Protein AF-A0A8S0TJT7-F1 (afdb_monomer)

Mean predicted aligned error: 9.24 Å

Structure (mmCIF, N/CA/C/O backbone):
data_AF-A0A8S0TJT7-F1
#
_entry.id   AF-A0A8S0TJT7-F1
#
loop_
_atom_site.group_PDB
_atom_site.id
_atom_site.type_symbol
_atom_site.label_atom_id
_atom_site.label_alt_id
_atom_site.label_comp_id
_atom_site.label_asym_id
_atom_site.label_entity_id
_atom_site.label_seq_id
_atom_site.pdbx_PDB_ins_code
_atom_site.Cartn_x
_atom_site.Cartn_y
_atom_site.Cartn_z
_atom_site.occupancy
_atom_site.B_iso_or_equiv
_atom_site.auth_seq_id
_atom_site.auth_comp_id
_atom_site.auth_asym_id
_atom_site.auth_atom_id
_atom_site.pdbx_PDB_model_num
ATOM 1 N N . MET A 1 1 ? -6.529 13.629 -10.719 1.00 60.41 1 MET A N 1
ATOM 2 C CA . MET A 1 1 ? -5.665 12.437 -10.523 1.00 60.41 1 MET A CA 1
ATOM 3 C C . MET A 1 1 ? -6.559 11.222 -10.341 1.00 60.41 1 MET A C 1
ATOM 5 O O . MET A 1 1 ? -7.583 11.363 -9.687 1.00 60.41 1 MET A O 1
ATOM 9 N N . LYS A 1 2 ? -6.223 10.069 -10.933 1.00 72.25 2 LYS A N 1
ATOM 10 C CA . LYS A 1 2 ? -6.995 8.832 -10.724 1.00 72.25 2 LYS A CA 1
ATOM 11 C C . LYS A 1 2 ? -6.753 8.306 -9.300 1.00 72.25 2 LYS A C 1
ATOM 13 O O . LYS A 1 2 ? -5.594 8.317 -8.876 1.00 72.25 2 LYS A O 1
ATOM 18 N N . PRO A 1 3 ? -7.799 7.882 -8.572 1.00 75.56 3 PRO A N 1
ATOM 19 C CA . PRO A 1 3 ? -7.626 7.282 -7.259 1.00 75.56 3 PRO A CA 1
ATOM 20 C C . PRO A 1 3 ? -6.937 5.926 -7.399 1.00 75.56 3 PRO A C 1
ATOM 22 O O . PRO A 1 3 ? -7.140 5.219 -8.389 1.00 75.56 3 PRO A O 1
ATOM 25 N N . VAL A 1 4 ? -6.104 5.578 -6.423 1.00 82.56 4 VAL A N 1
ATOM 26 C CA . VAL A 1 4 ? -5.392 4.296 -6.418 1.00 82.56 4 VAL A CA 1
ATOM 27 C C . VAL A 1 4 ? -6.064 3.375 -5.415 1.00 82.56 4 VAL A C 1
ATOM 29 O O . VAL A 1 4 ? -6.445 3.812 -4.330 1.00 82.56 4 VAL A O 1
ATOM 32 N N . VAL A 1 5 ? -6.242 2.111 -5.785 1.00 85.56 5 VAL A N 1
ATOM 33 C CA . VAL A 1 5 ? -6.833 1.105 -4.903 1.00 85.56 5 VAL A CA 1
ATOM 34 C C . VAL A 1 5 ? -5.707 0.316 -4.246 1.00 85.56 5 VAL A C 1
ATOM 36 O O . VAL A 1 5 ? -4.787 -0.137 -4.924 1.00 85.56 5 VAL A O 1
ATOM 39 N N . GLY A 1 6 ? -5.775 0.176 -2.928 1.00 87.50 6 GLY A N 1
ATOM 40 C CA . GLY A 1 6 ? -4.877 -0.645 -2.125 1.00 87.50 6 GLY A CA 1
ATOM 41 C C . GLY A 1 6 ? -5.634 -1.638 -1.253 1.00 87.50 6 GLY A C 1
ATOM 42 O O . GLY A 1 6 ? -6.864 -1.611 -1.176 1.00 87.50 6 GLY A O 1
ATOM 43 N N . MET A 1 7 ? -4.882 -2.500 -0.576 1.00 88.69 7 MET A N 1
ATOM 44 C CA . MET A 1 7 ? -5.402 -3.507 0.346 1.00 88.69 7 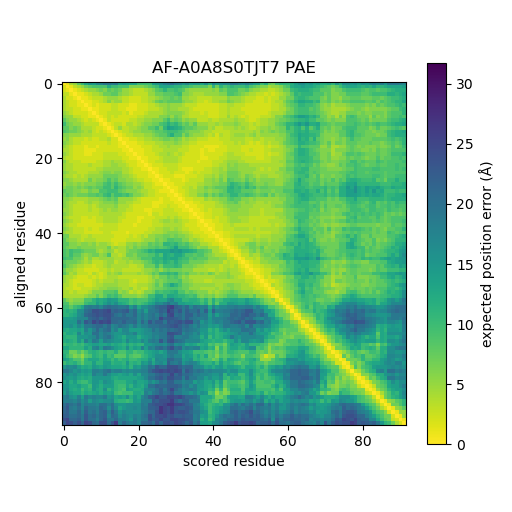MET A CA 1
ATOM 45 C C . MET A 1 7 ? -4.672 -3.447 1.688 1.00 88.69 7 MET A C 1
ATOM 47 O O . MET A 1 7 ? -3.462 -3.206 1.742 1.00 88.69 7 MET A O 1
ATOM 51 N N . VAL A 1 8 ? -5.395 -3.679 2.782 1.00 88.31 8 VAL A N 1
ATOM 52 C CA . VAL A 1 8 ? -4.810 -3.764 4.127 1.00 88.31 8 VAL A CA 1
ATOM 53 C C . VAL A 1 8 ? -4.026 -5.070 4.278 1.00 88.31 8 VAL A C 1
ATOM 55 O O . VAL A 1 8 ? -4.607 -6.153 4.241 1.00 88.31 8 VAL A O 1
ATOM 58 N N . ILE A 1 9 ? -2.708 -4.964 4.484 1.00 89.38 9 ILE A N 1
ATOM 59 C CA . ILE A 1 9 ? -1.819 -6.117 4.730 1.00 89.38 9 ILE A CA 1
ATOM 60 C C . ILE A 1 9 ? -1.651 -6.383 6.229 1.00 89.38 9 ILE A C 1
ATOM 62 O O . ILE A 1 9 ? -1.480 -7.531 6.637 1.00 89.38 9 ILE A O 1
ATOM 66 N N . ARG A 1 10 ? -1.652 -5.338 7.072 1.00 87.75 10 ARG A N 1
ATOM 67 C CA . ARG A 1 10 ? -1.355 -5.484 8.506 1.00 87.75 10 ARG A CA 1
ATOM 68 C C . ARG A 1 10 ? -2.253 -4.607 9.371 1.00 87.75 10 ARG A C 1
ATOM 70 O O . ARG A 1 10 ? -2.237 -3.389 9.230 1.00 87.75 10 ARG A O 1
ATOM 77 N N . ASN A 1 11 ? -2.917 -5.246 10.334 1.00 86.31 11 ASN A N 1
ATOM 78 C CA . ASN A 1 11 ? -3.741 -4.617 11.373 1.00 86.31 11 ASN A CA 1
ATOM 79 C C . ASN A 1 11 ? -3.253 -4.959 12.802 1.00 86.31 11 ASN A C 1
ATOM 81 O O . ASN A 1 11 ? -4.023 -5.113 13.736 1.00 86.31 11 ASN A O 1
ATOM 85 N N . LYS A 1 12 ? -1.946 -5.186 12.985 1.00 84.75 12 LYS A N 1
ATOM 86 C CA . LYS A 1 12 ? -1.376 -5.522 14.308 1.00 84.75 12 LYS A CA 1
ATOM 87 C C . LYS A 1 12 ? -0.884 -4.294 15.089 1.00 84.75 12 LYS A C 1
ATOM 89 O O . LYS A 1 12 ? -0.215 -4.463 16.102 1.00 84.75 12 LYS A O 1
ATOM 94 N N . MET A 1 13 ? -1.121 -3.076 14.595 1.00 82.19 13 MET A N 1
ATOM 95 C CA . MET A 1 13 ? -0.631 -1.842 15.224 1.00 82.19 13 MET A CA 1
ATOM 96 C C . MET A 1 13 ? -1.779 -1.130 15.942 1.00 82.19 13 MET A C 1
ATOM 98 O O . MET A 1 13 ? -2.937 -1.272 15.568 1.00 82.19 13 MET A O 1
ATOM 102 N N . GLN A 1 14 ? -1.457 -0.362 16.980 1.00 80.88 14 GLN A N 1
ATOM 103 C CA . GLN A 1 14 ? -2.452 0.402 17.729 1.00 80.88 14 GLN A CA 1
ATOM 104 C C . GLN A 1 14 ? -2.822 1.678 16.964 1.00 80.88 14 GLN A C 1
ATOM 106 O O . GLN A 1 14 ? -1.942 2.469 16.615 1.00 80.88 14 GLN A O 1
ATOM 111 N N . LYS A 1 15 ? -4.119 1.876 16.702 1.00 82.56 15 LYS A N 1
ATOM 112 C CA . LYS A 1 15 ? -4.689 3.032 15.989 1.00 82.56 15 LYS A CA 1
ATOM 113 C C . LYS A 1 15 ? -4.150 3.248 14.572 1.00 82.56 15 LYS A C 1
ATOM 115 O O . LYS A 1 15 ? -4.199 4.355 14.041 1.00 82.56 15 LYS A O 1
ATOM 120 N N . SER A 1 16 ? -3.514 2.242 13.980 1.00 82.81 16 SER A N 1
ATOM 121 C CA . SER A 1 16 ? -2.829 2.391 12.697 1.00 82.81 16 SER A CA 1
ATOM 122 C C . SER A 1 16 ? -2.852 1.086 11.916 1.00 82.81 16 SER A C 1
ATOM 124 O O . SER A 1 16 ? -2.706 0.007 12.483 1.00 82.81 16 SER A O 1
ATOM 126 N N . VAL A 1 17 ? -2.951 1.177 10.593 1.00 86.19 17 VAL A N 1
ATOM 127 C CA . VAL A 1 17 ? -2.934 0.013 9.697 1.00 86.19 17 VAL A CA 1
ATOM 128 C C . VAL A 1 17 ? -1.948 0.213 8.555 1.00 86.19 17 VAL A C 1
ATOM 130 O O . VAL A 1 17 ? -1.691 1.337 8.128 1.00 86.19 17 VAL A O 1
ATOM 133 N N . VAL A 1 18 ? -1.368 -0.882 8.058 1.00 86.19 18 VAL A N 1
ATOM 134 C CA . VAL A 1 18 ? -0.482 -0.853 6.885 1.00 86.19 18 VAL A CA 1
ATOM 135 C C . VAL A 1 18 ? -1.261 -1.294 5.655 1.00 86.19 18 VAL A C 1
ATOM 137 O O . VAL A 1 18 ? -1.751 -2.425 5.583 1.00 86.19 18 VAL A O 1
ATOM 140 N N . VAL A 1 19 ? -1.309 -0.410 4.668 1.00 86.19 19 VAL A N 1
ATOM 141 C CA . VAL A 1 19 ? -1.941 -0.618 3.367 1.00 86.19 19 VAL A CA 1
ATOM 142 C C . VAL A 1 19 ? -0.851 -0.795 2.318 1.00 86.19 19 VAL A C 1
ATO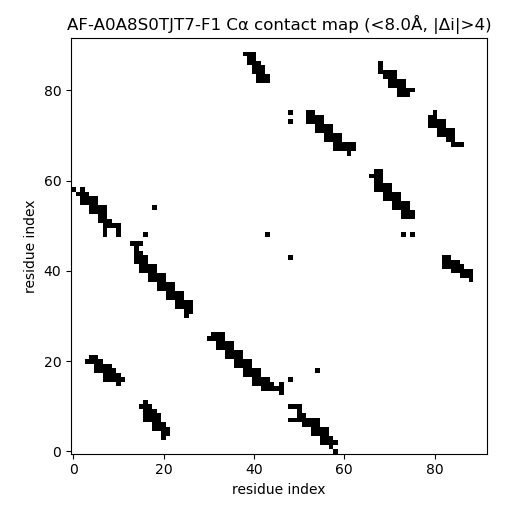M 144 O O . VAL A 1 19 ? 0.118 -0.037 2.294 1.00 86.19 19 VAL A O 1
ATOM 147 N N . ALA A 1 20 ? -1.005 -1.772 1.432 1.00 88.44 20 ALA A N 1
ATOM 148 C CA . ALA A 1 20 ? -0.204 -1.861 0.221 1.00 88.44 20 ALA A CA 1
ATOM 149 C C . ALA A 1 20 ? -0.995 -1.389 -0.984 1.00 88.44 20 ALA A C 1
ATOM 151 O O . ALA A 1 20 ? -2.178 -1.692 -1.136 1.00 88.44 20 ALA A O 1
ATOM 152 N N . VAL A 1 21 ? -0.307 -0.658 -1.846 1.00 87.81 21 VAL A N 1
ATOM 153 C CA . VAL A 1 21 ? -0.848 -0.142 -3.091 1.00 87.81 21 VAL A CA 1
ATOM 154 C C . VAL A 1 21 ? 0.089 -0.550 -4.208 1.00 87.81 21 VAL A C 1
ATOM 156 O O . VAL A 1 21 ? 1.286 -0.245 -4.175 1.00 87.81 21 VAL A O 1
ATOM 159 N N . ASP A 1 22 ? -0.476 -1.208 -5.208 1.00 88.62 22 ASP A N 1
ATOM 160 C CA . ASP A 1 22 ? 0.243 -1.598 -6.405 1.00 88.62 22 ASP A CA 1
ATOM 161 C C . ASP A 1 22 ? 0.063 -0.543 -7.487 1.00 88.62 22 ASP A C 1
ATOM 163 O O . ASP A 1 22 ? -1.036 -0.049 -7.748 1.00 88.62 22 ASP A O 1
ATOM 167 N N . ARG A 1 23 ? 1.167 -0.191 -8.143 1.00 88.00 23 ARG A N 1
ATOM 168 C CA . ARG A 1 23 ? 1.149 0.651 -9.338 1.00 88.00 23 ARG A CA 1
ATOM 169 C C . ARG A 1 23 ? 1.926 -0.016 -10.456 1.00 88.00 23 ARG A C 1
ATOM 171 O O . ARG A 1 23 ? 3.035 -0.506 -10.246 1.00 88.00 23 ARG A O 1
ATOM 178 N N . LEU A 1 24 ? 1.358 0.020 -11.653 1.00 90.06 24 LEU A N 1
ATOM 179 C CA . LEU A 1 24 ? 2.062 -0.347 -12.872 1.00 90.06 24 LEU A CA 1
ATOM 180 C C . LEU A 1 24 ? 2.939 0.825 -13.306 1.00 90.06 24 LEU A C 1
ATOM 182 O O . LEU A 1 24 ? 2.479 1.962 -13.416 1.00 90.06 24 LEU A O 1
ATOM 186 N N . PHE A 1 25 ? 4.212 0.542 -13.540 1.00 90.56 25 PHE A N 1
ATOM 187 C CA . PHE A 1 25 ? 5.173 1.491 -14.076 1.00 90.56 25 PHE A CA 1
ATOM 188 C C . PHE A 1 25 ? 5.875 0.878 -15.284 1.00 90.56 25 PHE A C 1
ATOM 190 O O . PHE A 1 25 ? 6.145 -0.320 -15.327 1.00 90.56 25 PHE A O 1
ATOM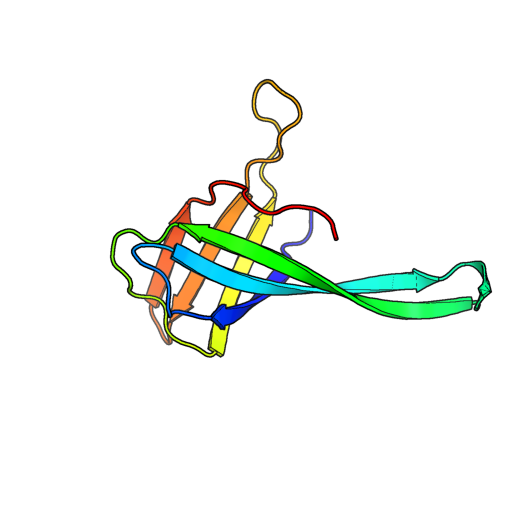 197 N N .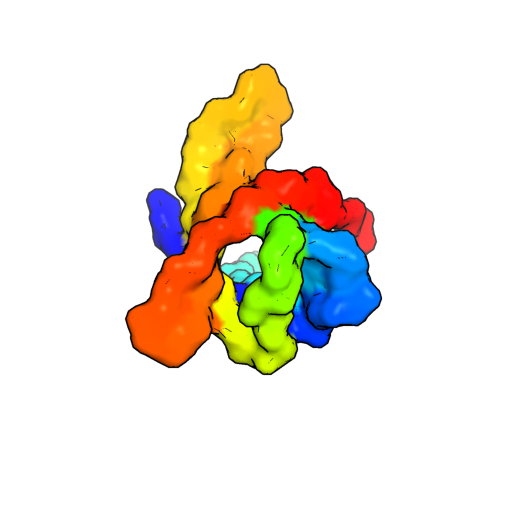 TYR A 1 26 ? 6.172 1.716 -16.271 1.00 93.50 26 TYR A N 1
ATOM 198 C CA . TYR A 1 26 ? 6.892 1.302 -17.462 1.00 93.50 26 TYR A CA 1
ATOM 199 C C . TYR A 1 26 ? 8.403 1.348 -17.232 1.00 93.50 26 TYR A C 1
ATOM 201 O O . TYR A 1 26 ? 8.986 2.430 -17.119 1.00 93.50 26 TYR A O 1
ATOM 209 N N . HIS A 1 27 ? 9.055 0.185 -17.186 1.00 94.19 27 HIS A N 1
ATOM 210 C CA . HIS A 1 27 ? 10.503 0.125 -17.038 1.00 94.19 27 HIS A CA 1
ATOM 211 C C . HIS A 1 27 ? 11.189 0.370 -18.385 1.00 94.19 27 HIS A C 1
ATOM 213 O O . HIS A 1 27 ? 11.269 -0.532 -19.217 1.00 94.19 27 HIS A O 1
ATOM 219 N N . LYS A 1 28 ? 11.711 1.589 -18.582 1.00 93.88 28 LYS A N 1
ATOM 220 C CA . LYS A 1 28 ? 12.276 2.052 -19.865 1.00 93.88 28 LYS A CA 1
ATOM 221 C C . LYS A 1 28 ? 13.347 1.125 -20.448 1.00 93.88 28 LYS A C 1
ATOM 223 O O . LYS A 1 28 ? 13.332 0.882 -21.641 1.00 93.88 28 LYS A O 1
ATOM 228 N N . VAL A 1 29 ? 14.241 0.588 -19.614 1.00 95.00 29 VAL A N 1
ATOM 229 C CA . VAL A 1 29 ? 15.361 -0.258 -20.080 1.00 95.00 29 VAL A CA 1
ATOM 230 C C . VAL A 1 29 ? 14.883 -1.619 -20.591 1.00 95.00 29 VAL A C 1
ATOM 232 O O . VAL A 1 29 ? 15.468 -2.170 -21.511 1.00 95.00 29 VAL A O 1
ATOM 235 N N . TYR A 1 30 ? 13.808 -2.158 -20.010 1.00 93.56 30 TYR A N 1
ATOM 236 C CA . TYR A 1 30 ? 13.317 -3.504 -20.335 1.00 93.56 30 TYR A CA 1
ATOM 237 C C . TYR A 1 30 ? 12.055 -3.484 -21.199 1.00 93.56 30 TYR A C 1
ATOM 239 O O . TYR A 1 30 ? 11.487 -4.537 -21.467 1.00 93.56 30 TYR A O 1
ATOM 247 N N . ASN A 1 31 ? 11.591 -2.294 -21.594 1.00 93.00 31 ASN A N 1
ATOM 248 C CA . ASN A 1 31 ? 10.408 -2.084 -22.428 1.00 93.00 31 ASN A CA 1
ATOM 249 C C . ASN A 1 31 ? 9.154 -2.862 -21.962 1.00 93.00 31 ASN A C 1
ATOM 251 O O . ASN A 1 31 ? 8.326 -3.289 -22.765 1.00 93.00 31 ASN A O 1
ATOM 255 N N . ARG A 1 32 ? 9.004 -3.053 -20.643 1.00 94.75 32 ARG A N 1
ATOM 256 C CA . ARG A 1 32 ? 7.929 -3.848 -20.032 1.00 94.75 32 ARG A CA 1
ATOM 257 C C . ARG A 1 32 ? 7.275 -3.102 -18.872 1.00 94.75 32 ARG A C 1
ATOM 259 O O . ARG A 1 32 ? 7.929 -2.361 -18.135 1.00 94.75 32 ARG A O 1
ATOM 266 N N . TYR A 1 33 ? 5.979 -3.341 -18.681 1.00 94.69 33 TYR A N 1
ATOM 267 C CA . TYR A 1 33 ? 5.257 -2.916 -17.484 1.00 94.69 33 TYR A CA 1
ATOM 268 C C . TYR A 1 33 ? 5.614 -3.803 -16.289 1.00 94.69 33 TYR A C 1
ATOM 270 O O . TYR A 1 33 ? 5.460 -5.023 -16.337 1.00 94.69 33 TYR A O 1
ATOM 278 N N . VAL A 1 34 ? 6.078 -3.172 -15.214 1.00 92.38 34 VAL A N 1
ATOM 279 C CA . VAL A 1 34 ? 6.436 -3.818 -13.950 1.00 92.38 34 VAL A CA 1
ATOM 280 C C . VAL A 1 34 ? 5.536 -3.269 -12.847 1.00 92.38 34 VAL A C 1
ATOM 282 O O . VAL A 1 34 ? 5.309 -2.058 -12.756 1.00 92.38 34 VAL A O 1
ATOM 285 N N . THR A 1 35 ? 5.026 -4.158 -11.998 1.00 91.00 35 THR A N 1
ATOM 286 C CA . THR A 1 35 ? 4.247 -3.782 -10.815 1.00 91.00 35 THR A CA 1
ATOM 287 C C . THR A 1 35 ? 5.192 -3.409 -9.681 1.00 91.00 35 THR A C 1
ATOM 289 O O . THR A 1 35 ? 6.075 -4.181 -9.316 1.00 91.00 35 THR A O 1
ATOM 292 N N . ARG A 1 36 ? 5.009 -2.219 -9.107 1.00 89.75 36 ARG A N 1
ATOM 293 C CA . ARG A 1 36 ? 5.725 -1.776 -7.910 1.00 89.75 36 ARG A CA 1
ATOM 294 C C . ARG A 1 36 ? 4.739 -1.592 -6.770 1.00 89.75 36 ARG A C 1
ATOM 296 O O . ARG A 1 36 ? 3.882 -0.713 -6.834 1.00 89.75 36 ARG A O 1
ATOM 303 N N . THR A 1 37 ? 4.928 -2.359 -5.708 1.00 89.25 37 THR A N 1
ATOM 304 C CA . THR A 1 37 ? 4.158 -2.231 -4.472 1.00 89.25 37 THR A CA 1
ATOM 305 C C . THR A 1 37 ? 4.760 -1.136 -3.596 1.00 89.25 37 THR A C 1
ATOM 307 O O . THR A 1 37 ? 5.974 -1.059 -3.413 1.00 89.25 37 THR A O 1
ATOM 310 N N . SER A 1 38 ? 3.928 -0.244 -3.070 1.00 85.75 38 SER A N 1
ATOM 311 C CA . SER A 1 38 ? 4.309 0.753 -2.063 1.00 85.75 38 SER A CA 1
ATOM 312 C C . SER A 1 38 ? 3.446 0.566 -0.824 1.00 85.75 38 SER A C 1
ATOM 314 O O . SER A 1 38 ? 2.240 0.350 -0.932 1.00 85.75 38 SER A O 1
ATOM 316 N N . LYS A 1 39 ? 4.074 0.613 0.350 1.00 84.75 39 LYS A N 1
ATOM 317 C CA . LYS A 1 39 ? 3.395 0.452 1.637 1.00 84.75 39 LYS A CA 1
ATOM 318 C C . LYS A 1 39 ? 3.146 1.825 2.246 1.00 84.75 39 LYS A C 1
ATOM 320 O O . LYS A 1 39 ? 4.022 2.683 2.206 1.00 84.75 39 LYS A O 1
ATOM 325 N N . PHE A 1 40 ? 1.968 2.009 2.819 1.00 81.06 40 PHE A N 1
ATOM 326 C CA . PHE A 1 40 ? 1.554 3.243 3.469 1.00 81.06 40 PHE A CA 1
ATOM 327 C C . PHE A 1 40 ? 0.952 2.926 4.833 1.00 81.06 40 PHE A C 1
ATOM 329 O O . PHE A 1 40 ? 0.236 1.935 4.977 1.00 81.06 40 PHE A O 1
AT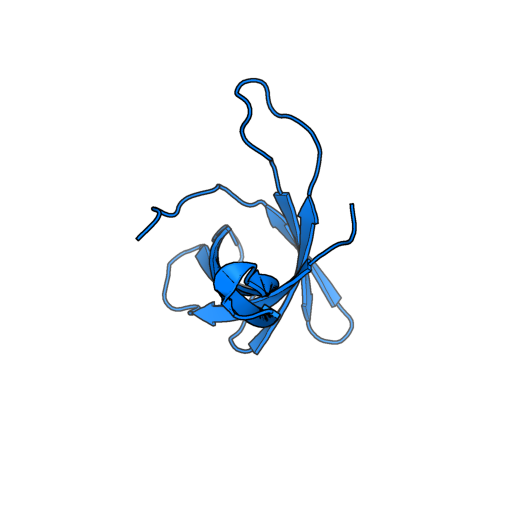OM 336 N N . MET A 1 41 ? 1.222 3.771 5.825 1.00 77.94 41 MET A N 1
ATOM 337 C CA . MET A 1 41 ? 0.514 3.724 7.102 1.00 77.94 41 MET A CA 1
ATOM 338 C C . MET A 1 41 ? -0.709 4.633 7.055 1.00 77.94 41 MET A C 1
ATOM 340 O O . MET A 1 41 ? -0.608 5.793 6.661 1.00 77.94 41 MET A O 1
ATOM 344 N N . ALA A 1 42 ? -1.850 4.091 7.463 1.00 76.75 42 ALA A N 1
ATOM 345 C CA . ALA A 1 42 ? -3.090 4.819 7.682 1.00 76.75 42 ALA A CA 1
ATOM 346 C C . ALA A 1 42 ? -3.334 4.945 9.185 1.00 76.75 42 ALA A C 1
ATOM 348 O O . ALA A 1 42 ? -3.105 3.975 9.910 1.00 76.75 42 ALA A O 1
ATOM 349 N N . HIS A 1 43 ? -3.828 6.095 9.643 1.00 76.75 43 HIS A N 1
ATOM 350 C CA . HIS A 1 43 ? -4.273 6.258 11.023 1.00 76.75 43 HIS A CA 1
ATOM 351 C C . HIS A 1 43 ? -5.769 5.939 11.113 1.00 76.75 43 HIS A C 1
ATOM 353 O O . HIS A 1 43 ? -6.568 6.530 10.390 1.00 76.75 43 HIS A O 1
ATOM 359 N N . ASP A 1 44 ? -6.139 5.002 11.980 1.00 75.12 44 ASP A N 1
ATOM 360 C CA . ASP A 1 44 ? -7.524 4.610 12.245 1.00 75.12 44 ASP A CA 1
ATOM 361 C C . ASP A 1 44 ? -7.766 4.661 13.753 1.00 75.12 44 ASP A C 1
ATOM 363 O O . ASP A 1 44 ? -7.335 3.780 14.488 1.00 75.12 44 ASP A O 1
ATOM 367 N N . GLU A 1 45 ? -8.449 5.697 14.234 1.00 74.50 45 GLU A N 1
ATOM 368 C CA . GLU A 1 45 ? -8.705 5.868 15.668 1.00 74.50 45 GLU A CA 1
ATOM 369 C C . GLU A 1 45 ? -9.629 4.792 16.248 1.00 74.50 45 GLU A C 1
ATOM 371 O O . GLU A 1 45 ? -9.561 4.501 17.441 1.00 74.50 45 GLU A O 1
ATOM 376 N N . GLN A 1 46 ? -10.489 4.201 15.416 1.00 80.06 46 GLN A N 1
ATOM 377 C CA . GLN A 1 46 ? -11.532 3.275 15.854 1.00 80.06 46 GLN A CA 1
ATOM 378 C C . GLN A 1 46 ? -11.162 1.808 15.602 1.00 80.06 46 GLN A C 1
ATOM 380 O O . GLN A 1 46 ? -11.971 0.939 15.921 1.00 80.06 46 GLN A O 1
ATOM 385 N N . ASN A 1 47 ? -9.971 1.530 15.044 1.00 76.00 47 ASN A N 1
ATOM 386 C CA . ASN A 1 47 ? -9.504 0.191 14.651 1.00 76.00 47 ASN A CA 1
ATOM 387 C C . ASN A 1 47 ? -10.604 -0.636 13.950 1.00 76.00 47 ASN A C 1
ATOM 389 O O . ASN A 1 47 ? -10.777 -1.825 14.217 1.00 76.00 47 ASN A O 1
ATOM 393 N N . ARG A 1 48 ? -11.393 0.005 13.082 1.00 77.06 48 ARG A N 1
ATOM 394 C CA . ARG A 1 48 ? -12.509 -0.645 12.377 1.00 77.06 48 ARG A CA 1
ATOM 395 C C . ARG A 1 48 ? -12.044 -1.428 11.156 1.00 77.06 48 ARG A C 1
ATOM 397 O O . ARG A 1 48 ? -12.810 -2.243 10.649 1.00 77.06 48 ARG A O 1
ATOM 404 N N . CYS A 1 49 ? -10.826 -1.171 10.686 1.00 78.19 49 CYS A N 1
ATOM 405 C CA . CYS A 1 49 ? -10.273 -1.815 9.503 1.00 78.19 49 CYS A CA 1
ATOM 406 C C . CYS A 1 49 ? -9.814 -3.245 9.793 1.00 78.19 49 CYS A C 1
ATOM 408 O O . CYS A 1 49 ? -9.066 -3.477 10.737 1.00 78.19 49 CYS A O 1
ATOM 410 N N . ASN A 1 50 ? -10.189 -4.196 8.943 1.00 83.38 50 ASN A N 1
ATOM 411 C CA . ASN A 1 50 ? -9.762 -5.588 8.991 1.00 83.38 50 ASN A CA 1
ATOM 412 C C . ASN A 1 50 ? -8.725 -5.908 7.901 1.00 83.38 50 ASN A C 1
ATOM 414 O O . ASN A 1 50 ? -8.413 -5.119 7.006 1.00 83.38 50 ASN A O 1
ATOM 418 N N . LEU A 1 51 ? -8.129 -7.097 8.007 1.00 85.31 51 LEU A N 1
ATOM 419 C CA . LEU A 1 51 ? -7.220 -7.612 6.984 1.00 85.31 51 LEU A CA 1
ATOM 420 C C . LEU A 1 51 ? -7.996 -7.900 5.692 1.00 85.31 51 LEU A C 1
ATOM 422 O O . LEU A 1 51 ? -9.042 -8.541 5.733 1.00 85.31 51 LEU A O 1
ATOM 426 N N . GLY A 1 52 ? -7.456 -7.466 4.550 1.00 84.69 52 GLY A N 1
ATOM 427 C CA . GLY A 1 52 ? -8.072 -7.684 3.235 1.00 84.69 52 GLY A CA 1
ATOM 428 C C . GLY A 1 52 ? -9.049 -6.596 2.778 1.00 84.69 52 GLY A C 1
ATOM 429 O O . GLY A 1 52 ? -9.522 -6.654 1.642 1.00 84.69 52 GLY A O 1
ATOM 430 N N . ASP A 1 53 ? -9.312 -5.575 3.597 1.00 84.62 53 ASP A N 1
ATOM 431 C CA . ASP A 1 53 ? -10.190 -4.476 3.195 1.00 84.62 53 ASP A CA 1
ATOM 432 C C . ASP A 1 53 ? -9.598 -3.637 2.061 1.00 84.62 53 ASP A C 1
ATOM 434 O O . ASP A 1 53 ? -8.382 -3.412 1.972 1.00 84.62 53 ASP A O 1
ATOM 438 N N . ARG A 1 54 ? -10.490 -3.158 1.184 1.00 83.25 54 ARG A N 1
ATOM 439 C CA . ARG A 1 54 ? -10.133 -2.316 0.039 1.00 83.25 54 ARG A CA 1
ATOM 440 C C . ARG A 1 54 ? -10.100 -0.852 0.444 1.00 83.25 54 ARG A C 1
ATOM 442 O O . ARG A 1 54 ? -11.064 -0.301 0.981 1.00 83.25 54 ARG A O 1
ATOM 449 N N . VAL A 1 55 ? -8.998 -0.209 0.094 1.00 81.44 55 VAL A N 1
ATOM 450 C CA . VAL A 1 55 ? -8.716 1.188 0.402 1.00 81.44 55 VAL A CA 1
ATOM 451 C C . VAL A 1 55 ? -8.673 1.975 -0.891 1.00 81.44 55 VAL A C 1
ATOM 453 O O . VAL A 1 55 ? -7.887 1.663 -1.781 1.00 81.44 55 VAL A O 1
ATOM 456 N N . LEU A 1 56 ? -9.496 3.013 -0.997 1.00 81.12 56 LEU A N 1
ATOM 457 C CA . LEU A 1 56 ? -9.419 3.981 -2.080 1.00 81.12 56 LEU A CA 1
ATOM 458 C C . LEU A 1 56 ? -8.599 5.181 -1.610 1.00 81.12 56 LEU A C 1
ATOM 460 O O . LEU A 1 56 ? -9.033 5.930 -0.733 1.00 81.12 56 LEU A O 1
ATOM 464 N N . GLN A 1 57 ? -7.418 5.362 -2.191 1.00 74.25 57 GLN A N 1
ATOM 465 C CA . GLN A 1 57 ? -6.515 6.457 -1.870 1.00 74.25 57 GLN A CA 1
ATOM 466 C C . GLN A 1 57 ? -6.749 7.624 -2.840 1.00 74.25 57 GLN A C 1
ATOM 468 O O . GLN A 1 57 ? -6.437 7.531 -4.033 1.00 74.25 57 GLN A O 1
ATOM 473 N N . ASN A 1 58 ? -7.285 8.734 -2.326 1.00 69.81 58 ASN A N 1
ATOM 474 C CA . ASN A 1 58 ? -7.429 9.978 -3.076 1.00 69.81 58 ASN A CA 1
ATOM 475 C C . ASN A 1 58 ? -6.243 10.895 -2.761 1.00 69.81 58 ASN A C 1
ATOM 477 O O . ASN A 1 58 ? -6.030 11.283 -1.611 1.00 69.81 58 ASN A O 1
ATOM 481 N N . LEU A 1 59 ? -5.477 11.275 -3.787 1.00 59.44 59 LEU A N 1
ATOM 482 C CA . LEU A 1 59 ? -4.524 12.376 -3.655 1.00 59.44 59 LEU A CA 1
ATOM 483 C C . LEU A 1 59 ? -5.296 13.698 -3.614 1.00 59.44 59 LEU A C 1
ATOM 485 O O . LEU A 1 59 ? -5.924 14.057 -4.611 1.00 59.44 59 LEU A O 1
ATOM 489 N N . SER A 1 60 ? -5.209 14.432 -2.504 1.00 54.28 60 SER A N 1
ATOM 490 C CA . SER A 1 60 ? -5.587 15.845 -2.452 1.00 54.28 60 SER A CA 1
ATOM 491 C C . SER A 1 60 ? -4.340 16.727 -2.581 1.00 54.28 60 SER A C 1
ATOM 493 O O . SER A 1 60 ? -3.218 16.341 -2.238 1.00 54.28 60 SER A O 1
ATOM 495 N N . ALA A 1 61 ? -4.512 17.896 -3.195 1.00 47.59 61 ALA A N 1
ATOM 496 C CA . ALA A 1 61 ? -3.409 18.776 -3.548 1.00 47.59 61 ALA A CA 1
ATOM 497 C C . ALA A 1 61 ? -2.971 19.652 -2.355 1.00 47.59 61 ALA A C 1
ATOM 499 O O . ALA A 1 61 ? -3.797 20.271 -1.698 1.00 47.59 61 ALA A O 1
ATOM 500 N N . HIS A 1 62 ? -1.651 19.684 -2.142 1.00 50.16 62 HIS A N 1
ATOM 501 C CA . HIS A 1 62 ? -0.824 20.672 -1.428 1.00 50.16 62 HIS A CA 1
ATOM 502 C C . HIS A 1 62 ? -1.179 21.075 0.018 1.00 50.16 62 HIS A C 1
ATOM 504 O O . HIS A 1 62 ? -1.930 22.011 0.264 1.00 50.16 62 HIS A O 1
ATOM 510 N N . GLY A 1 63 ? -0.468 20.472 0.983 1.00 49.31 63 GLY A N 1
ATOM 511 C CA . GLY A 1 63 ? -0.149 21.131 2.257 1.00 49.31 63 GLY A CA 1
ATOM 512 C C . GLY A 1 63 ? 1.102 22.032 2.140 1.00 49.31 63 GLY A C 1
ATOM 513 O O . GLY A 1 63 ? 1.904 21.837 1.219 1.00 49.31 63 GLY A O 1
ATOM 514 N N . PRO A 1 64 ? 1.344 22.962 3.088 1.00 51.69 64 PRO A N 1
ATOM 515 C CA . PRO A 1 64 ? 2.291 24.092 2.970 1.00 51.69 64 PRO A CA 1
ATOM 516 C C . PRO A 1 64 ? 3.794 23.732 2.903 1.00 51.69 64 PRO A C 1
ATOM 518 O O . PRO A 1 64 ? 4.648 24.599 3.032 1.00 51.69 64 PRO A O 1
ATOM 521 N N . ARG A 1 65 ? 4.157 22.457 2.706 1.00 54.59 65 ARG A N 1
ATOM 522 C CA . ARG A 1 65 ? 5.554 21.971 2.651 1.00 54.59 65 ARG A CA 1
ATOM 523 C C . ARG A 1 65 ? 5.812 20.930 1.555 1.00 54.59 65 ARG A C 1
ATOM 525 O O . ARG A 1 65 ? 6.651 20.053 1.729 1.00 54.59 65 ARG A O 1
ATOM 532 N N . GLY A 1 66 ? 5.022 20.923 0.477 1.00 51.72 66 GLY A N 1
ATOM 533 C CA . GLY A 1 66 ? 5.155 19.918 -0.594 1.00 51.72 66 GLY A CA 1
ATOM 534 C C . GLY A 1 66 ? 4.793 18.485 -0.170 1.00 51.72 66 GLY A C 1
ATOM 535 O O . GLY A 1 66 ? 4.936 17.545 -0.953 1.00 51.72 66 GLY A O 1
ATOM 536 N N . ARG A 1 67 ? 4.283 18.302 1.056 1.00 49.62 67 ARG A N 1
ATOM 537 C CA . ARG A 1 67 ? 3.712 17.036 1.520 1.00 49.62 67 ARG A CA 1
ATOM 538 C C . ARG A 1 67 ? 2.345 16.873 0.872 1.00 49.62 67 ARG A C 1
ATOM 540 O O . ARG A 1 67 ? 1.486 17.747 0.992 1.00 49.62 67 ARG A O 1
ATOM 547 N N . LYS A 1 68 ? 2.157 15.763 0.168 1.00 48.97 68 LYS A N 1
ATOM 548 C CA . LYS A 1 68 ? 0.858 15.394 -0.392 1.00 48.97 68 LYS A CA 1
ATOM 549 C C . LYS A 1 68 ? 0.005 14.862 0.752 1.00 48.97 68 LYS A C 1
ATOM 551 O O . LYS A 1 68 ? 0.343 13.828 1.310 1.00 48.97 68 LYS A O 1
ATOM 556 N N . CYS A 1 69 ? -1.053 15.565 1.128 1.00 47.81 69 CYS A N 1
ATOM 557 C CA . CYS A 1 69 ? -2.049 15.004 2.033 1.00 47.81 69 CYS A CA 1
ATOM 558 C C . CYS A 1 69 ? -2.884 14.000 1.225 1.00 47.81 69 CYS A C 1
ATOM 560 O O . CYS A 1 69 ? -3.222 14.253 0.070 1.00 47.81 69 CYS A O 1
ATOM 562 N N . LEU A 1 70 ? -3.145 12.823 1.784 1.00 58.53 70 LEU A N 1
ATOM 563 C CA . LEU A 1 70 ? -3.975 11.811 1.137 1.00 58.53 70 LEU A CA 1
ATOM 564 C C . LEU A 1 70 ? -5.167 11.537 2.037 1.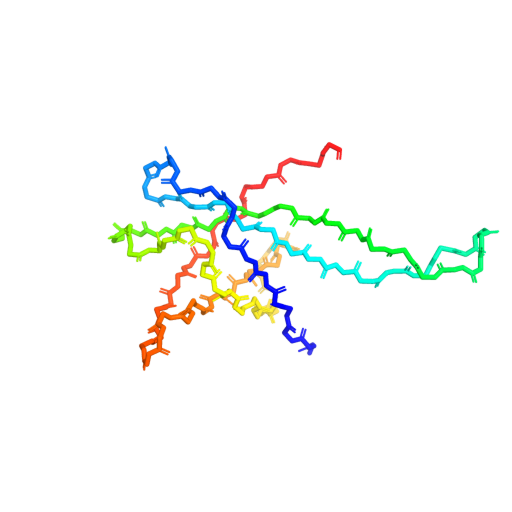00 58.53 70 LEU A C 1
ATOM 566 O O . LEU A 1 70 ? -4.999 11.239 3.217 1.00 58.53 70 LEU A O 1
ATOM 570 N N . ASN A 1 71 ? -6.357 11.620 1.460 1.00 55.22 71 ASN A N 1
ATOM 571 C CA . ASN A 1 71 ? -7.576 11.204 2.133 1.00 55.22 71 ASN A CA 1
ATOM 572 C C . ASN A 1 71 ? -7.909 9.811 1.614 1.00 55.22 71 ASN A C 1
ATOM 574 O O . ASN A 1 71 ? -8.024 9.610 0.401 1.00 55.22 71 ASN A O 1
ATOM 578 N N . SER A 1 72 ? -8.067 8.852 2.517 1.00 57.41 72 SER A N 1
ATOM 579 C CA . SER A 1 72 ? -8.340 7.472 2.136 1.00 57.41 72 SER A CA 1
ATOM 580 C C . SER A 1 72 ? -9.704 7.052 2.640 1.00 57.41 72 SER A C 1
ATOM 582 O O . SER A 1 72 ? -10.054 7.263 3.801 1.00 57.41 72 SER A O 1
ATOM 584 N N . ARG A 1 73 ? -10.484 6.445 1.750 1.00 60.62 73 ARG A N 1
ATOM 585 C CA . ARG A 1 73 ? -11.802 5.902 2.068 1.00 60.62 73 ARG A CA 1
ATOM 586 C C . ARG A 1 73 ? -11.711 4.380 2.035 1.00 60.62 73 ARG A C 1
ATOM 588 O O . ARG A 1 73 ? -11.360 3.802 1.009 1.00 60.62 73 ARG A O 1
ATOM 595 N N . PHE A 1 74 ? -11.986 3.743 3.162 1.00 60.50 74 PHE A N 1
ATOM 596 C CA . PHE A 1 74 ? -12.001 2.295 3.328 1.00 60.50 74 PHE A CA 1
ATOM 597 C C . PHE A 1 74 ? -13.426 1.805 3.090 1.00 60.50 74 PHE A C 1
ATOM 599 O O . PHE A 1 74 ? -14.383 2.340 3.656 1.00 60.50 74 PHE A O 1
ATOM 606 N N . LYS A 1 75 ? -13.580 0.811 2.218 1.00 55.16 75 LYS A N 1
ATOM 607 C CA . LYS A 1 75 ? -14.870 0.179 1.925 1.00 55.16 75 LYS A CA 1
ATOM 608 C C . LYS A 1 75 ? -14.971 -1.112 2.735 1.00 55.16 75 LYS A C 1
ATOM 610 O O . LYS A 1 75 ? -14.215 -2.039 2.468 1.00 55.16 75 LYS A O 1
ATOM 615 N N . HIS A 1 76 ? -15.933 -1.177 3.656 1.00 51.91 76 HIS A N 1
ATOM 616 C CA . HIS A 1 76 ? -16.276 -2.381 4.418 1.00 51.91 76 HIS A CA 1
ATOM 617 C C . HIS A 1 76 ? -17.685 -2.829 4.018 1.00 51.91 76 HIS A C 1
ATOM 619 O O . HIS A 1 76 ? -18.677 -2.265 4.483 1.00 51.91 76 HIS A O 1
ATOM 625 N N . GLY A 1 77 ? -17.814 -3.810 3.121 1.00 60.38 77 GLY A N 1
ATOM 626 C CA . GLY A 1 77 ? -19.131 -4.263 2.650 1.00 60.38 77 GLY A CA 1
ATOM 627 C C . GLY A 1 77 ? -20.000 -3.113 2.101 1.00 60.38 77 GLY A C 1
ATOM 628 O O . GLY A 1 77 ? -19.659 -2.519 1.079 1.00 60.38 77 GLY A O 1
ATOM 629 N N . ARG A 1 78 ? -21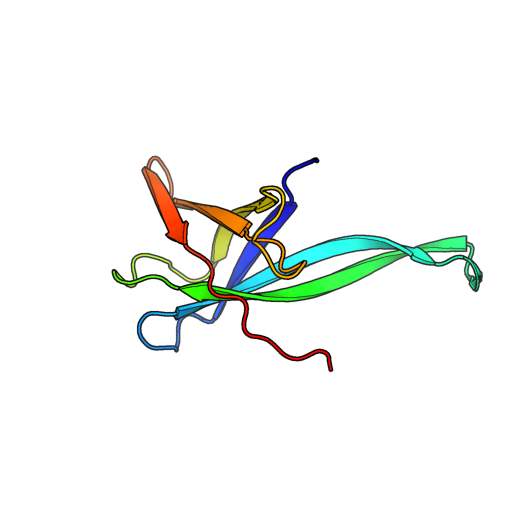.119 -2.795 2.777 1.00 48.72 78 ARG A N 1
ATOM 630 C CA . ARG A 1 78 ? -22.045 -1.685 2.440 1.00 48.72 78 ARG A CA 1
ATOM 631 C C . ARG A 1 78 ? -21.697 -0.331 3.095 1.00 48.72 78 ARG A C 1
ATOM 633 O O . ARG A 1 78 ? -22.349 0.659 2.781 1.00 48.72 78 ARG A O 1
ATOM 640 N N . GLY A 1 79 ? -20.701 -0.270 3.982 1.00 50.16 79 GLY A N 1
ATOM 641 C CA . GLY A 1 79 ? -20.295 0.941 4.708 1.00 50.16 79 GLY A CA 1
ATOM 642 C C . GLY A 1 79 ? -18.997 1.568 4.183 1.00 50.16 79 GLY A C 1
ATOM 643 O O . GLY A 1 79 ? -18.090 0.874 3.718 1.00 50.16 79 GLY A O 1
ATOM 644 N N . GLU A 1 80 ? -18.898 2.895 4.271 1.00 55.72 80 GLU A N 1
ATOM 645 C CA . GLU A 1 80 ? -17.696 3.667 3.938 1.00 55.72 80 GLU A CA 1
ATOM 646 C C . GLU A 1 80 ? -17.097 4.268 5.218 1.00 55.72 80 GLU A C 1
ATOM 648 O O . GLU A 1 80 ? -17.746 5.067 5.889 1.00 55.72 80 GLU A O 1
ATOM 653 N N . THR A 1 81 ? -15.854 3.914 5.549 1.00 57.62 81 THR A N 1
ATOM 654 C CA . THR A 1 81 ? -15.102 4.514 6.663 1.00 57.62 81 THR A CA 1
ATOM 655 C C . THR A 1 81 ? -14.060 5.465 6.085 1.00 57.62 81 THR A C 1
ATOM 657 O O . THR A 1 81 ? -13.289 5.088 5.203 1.00 57.62 81 THR A O 1
ATOM 660 N N . ILE A 1 82 ? -14.027 6.713 6.546 1.00 56.31 82 ILE A N 1
ATOM 661 C CA . ILE A 1 82 ? -13.003 7.687 6.147 1.00 56.31 82 ILE A CA 1
ATOM 662 C C . ILE A 1 82 ? -11.929 7.683 7.230 1.00 56.31 82 ILE A C 1
ATOM 664 O O . ILE A 1 82 ? -12.238 7.903 8.396 1.00 56.31 82 ILE A O 1
ATOM 668 N N . VAL A 1 83 ? -10.679 7.444 6.843 1.00 56.19 83 VAL A N 1
ATOM 669 C CA . VAL A 1 83 ? -9.529 7.492 7.754 1.00 56.19 83 VAL A CA 1
ATOM 670 C C . VAL A 1 83 ? -8.482 8.446 7.203 1.00 56.19 83 VAL A C 1
ATOM 672 O O . VAL A 1 83 ? -8.160 8.453 6.009 1.00 56.19 83 VAL A O 1
ATOM 675 N N . ASN A 1 84 ? -7.971 9.288 8.093 1.00 48.72 84 ASN A N 1
ATOM 676 C CA . ASN A 1 84 ? -7.015 10.330 7.756 1.00 48.72 84 ASN A CA 1
ATOM 677 C C . ASN A 1 84 ? -5.595 9.756 7.793 1.00 48.72 84 ASN A C 1
ATOM 679 O O . ASN A 1 84 ? -5.212 9.060 8.730 1.00 48.72 84 ASN A O 1
ATOM 683 N N . PHE A 1 85 ? -4.796 10.024 6.761 1.00 49.38 85 PHE A N 1
ATOM 684 C CA . PHE A 1 85 ? -3.411 9.557 6.710 1.00 49.38 85 PHE A CA 1
ATOM 685 C C . PHE A 1 85 ? -2.464 10.585 7.328 1.00 49.38 85 PHE A C 1
ATOM 687 O O . PHE A 1 85 ? -2.383 11.723 6.868 1.00 49.38 85 PHE A O 1
ATOM 694 N N . GLY A 1 86 ? -1.655 10.141 8.288 1.00 43.94 86 GLY A N 1
ATOM 695 C CA . GLY A 1 86 ? -0.343 10.722 8.553 1.00 43.94 86 GLY A CA 1
ATOM 696 C C . GLY A 1 86 ? 0.699 9.919 7.780 1.00 43.94 86 GLY A C 1
ATOM 697 O O . GLY A 1 86 ? 0.854 8.726 8.020 1.00 43.94 86 GLY A O 1
ATOM 698 N N . ILE A 1 87 ? 1.396 10.540 6.826 1.00 45.56 87 ILE A N 1
ATOM 699 C CA . ILE A 1 87 ? 2.494 9.873 6.115 1.00 45.56 87 ILE A CA 1
ATOM 700 C C . ILE A 1 87 ? 3.630 9.625 7.111 1.00 45.56 87 ILE A C 1
ATOM 702 O O . ILE A 1 87 ? 4.435 10.514 7.378 1.00 45.56 87 ILE A O 1
ATOM 706 N N . LEU A 1 88 ? 3.725 8.395 7.600 1.00 42.12 88 LEU A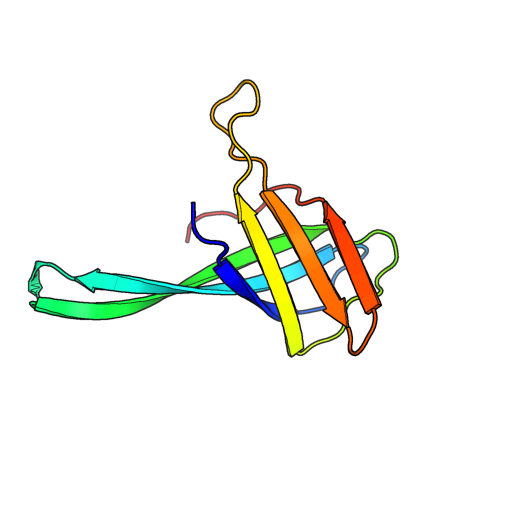 N 1
ATOM 707 C CA . LEU A 1 88 ? 5.000 7.758 7.879 1.00 42.12 88 LEU A CA 1
ATOM 708 C C . LEU A 1 88 ? 5.039 6.504 7.001 1.00 42.12 88 LEU A C 1
ATOM 710 O O . LEU A 1 88 ? 4.255 5.584 7.203 1.00 42.12 88 LEU A O 1
ATOM 714 N N . LEU A 1 89 ? 5.900 6.473 5.986 1.00 44.19 89 LEU A N 1
ATOM 715 C CA . LEU A 1 89 ? 7.003 5.530 6.081 1.00 44.19 89 LEU A CA 1
ATOM 716 C C . LEU A 1 89 ? 8.114 5.781 5.078 1.00 44.19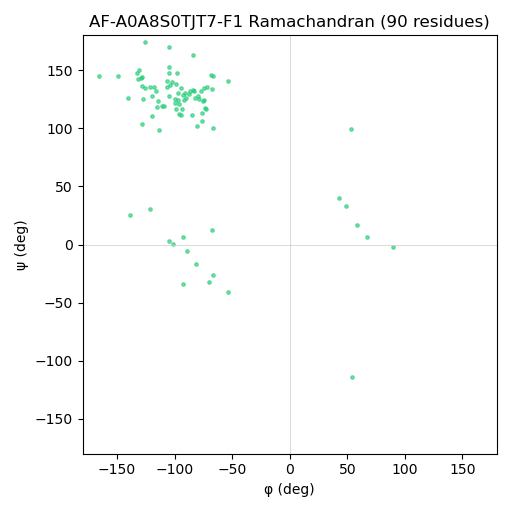 89 LEU A C 1
ATOM 718 O O . LEU A 1 89 ? 7.911 6.172 3.929 1.00 44.19 89 LEU A O 1
ATOM 722 N N . GLU A 1 90 ? 9.285 5.495 5.617 1.00 36.47 90 GLU A N 1
ATOM 723 C CA . GLU A 1 90 ? 10.594 5.486 5.026 1.00 36.47 90 GLU A CA 1
ATOM 724 C C . GLU A 1 90 ? 10.675 4.632 3.767 1.00 36.47 90 GLU A C 1
ATOM 726 O O . GLU A 1 90 ? 10.095 3.554 3.618 1.00 36.47 90 GLU A O 1
ATOM 731 N N . ARG A 1 91 ? 11.434 5.210 2.853 1.00 30.34 91 ARG A N 1
ATOM 732 C CA . ARG A 1 91 ? 11.870 4.689 1.577 1.00 30.34 91 ARG A CA 1
ATOM 733 C C . ARG A 1 91 ? 12.991 3.690 1.884 1.00 30.34 91 ARG A C 1
ATOM 735 O O . ARG A 1 91 ? 14.074 4.130 2.244 1.00 30.34 91 ARG A O 1
ATOM 742 N N . TRP A 1 92 ? 12.712 2.395 1.768 1.00 32.25 92 TRP A N 1
ATOM 743 C CA . TRP A 1 92 ? 13.740 1.361 1.615 1.00 32.25 92 TRP A CA 1
ATOM 744 C C . TRP A 1 92 ? 13.817 0.986 0.134 1.00 32.25 92 TRP A C 1
ATOM 746 O O . TRP A 1 92 ? 12.734 0.854 -0.492 1.00 32.25 92 TRP A O 1
#

pLDDT: mean 71.94, std 17.79, range [30.34, 95.0]

InterPro domains:
  IPR000266 Small ribosomal subunit protein uS17 [PF00366] (6-55)
  IPR000266 Small ribosomal subunit protein uS17 [PTHR10744] (1-56)
  IPR012340 Nucleic acid-binding, OB-fold [G3DSA:2.40.50.140] (1-62)
  IPR012340 Nucleic acid-binding, OB-fold [SSF50249] (2-56)

Nearest PDB structures (foldseek):
  8cd1-assembly1_q  TM=7.042E-01  e=2.907E-05  Pseudomonas aeruginosa PAO1
  7ryh-assembly1_q  TM=6.884E-01  e=6.486E-05  Acinetobacter baumannii AB0057
  8a22-assembly1_Bq  TM=6.367E-01  e=5.236E-05  Polytomella magna
  8cwo-assembly1_Q  TM=7.262E-01  e=4.219E-04  Cutibacterium acnes
  4v61-assembly1_AQ  TM=6.579E-01  e=2.901E-04  Spinacia oleracea

Foldseek 3Di:
DAWFKWFFADLPDAQKTKIKTWDWDQDPVVRDTDIDIDIWMWGHNPSPDDGGWMKTWDFDDDDPPRDTWIWIWTDDPPDIDTTGGDGDDDDD

Radius of gyration: 14.2 Å; Cα contacts (8 Å, |Δi|>4): 200; chains: 1; bounding box: 37×32×40 Å

Secondary structure (DSSP, 8-state):
---EEEEEEEEEETTEEEEEEEEEEEETTTTEEEEEEEEEEEE-TT----TT-EEEEEEPP--TTS---EEEEEEETTEEEEEEPP------

Sequence (92 aa):
MKPVVGMVIRNKMQKSVVVAVDRLFYHKVYNRYVTRTSKFMAHDEQNRCNLGDRVLQNLSAHGPRGRKCLNSRFKHGRGETIVNFGILLERW

Organism: NCBI:txid158383

Solvent-accessible surface area (backbone atoms only — not comparable to full-atom values): 5508 Å² total; per-residue (Å²): 133,85,66,47,63,28,36,29,76,40,64,90,50,85,46,31,34,36,33,38,33,69,41,79,43,75,40,77,94,74,76,40,81,43,80,46,78,47,74,43,38,38,38,31,90,78,66,79,74,56,74,68,36,43,31,40,40,35,82,46,86,69,45,104,75,82,46,71,47,42,51,32,41,33,47,55,93,96,45,78,48,79,37,57,45,58,91,55,74,86,88,127